Protein AF-A0AA92NYB0-F1 (afdb_monomer_lite)

pLDDT: mean 86.48, std 10.34, range [60.12, 98.5]

Radius of gyration: 34.73 Å; chains: 1; bounding box: 72×30×82 Å

Secondary structure (DSSP, 8-state):
----------TTSPPPHHHHHHHHHHHHHHHHHHHHHHHHHHHHHHHHHHHHHHS-GGGTT------TTSGGG----S-EEEGGGTEEE-

Sequence (90 aa):
MSYVAKTDWKHDDPVTEMDINRWEQGIADAHAELAVLKADVSNLKVRVNTIESTLPDGFVHNNFNDDLSSSSSIKVIRGYYNEAQSRLEV

Foldseek 3Di:
DDDDDDPPDDPPDDDDPVNVVVVVVVVVVVVVVVVVVVVVVVVVVVVVVVCVVPPPDVCPPVPPDDDVVDCPPPDDPDFDQDPVVRDTDD

Structure (mmCIF, N/CA/C/O backbone):
data_AF-A0AA92NYB0-F1
#
_entry.id   AF-A0AA92NYB0-F1
#
loop_
_atom_site.group_PDB
_atom_site.id
_atom_site.type_symbol
_atom_site.label_atom_id
_atom_site.label_alt_id
_atom_site.label_comp_id
_atom_site.label_asym_id
_atom_site.label_entity_id
_atom_site.label_seq_id
_atom_site.pdbx_PDB_ins_code
_atom_site.Cartn_x
_atom_site.Cartn_y
_atom_site.Cartn_z
_atom_site.occupancy
_atom_site.B_iso_or_equiv
_atom_site.auth_seq_id
_atom_site.auth_comp_id
_atom_site.auth_asym_id
_atom_site.auth_atom_id
_atom_site.pdbx_PDB_model_num
ATOM 1 N N . MET A 1 1 ? -0.096 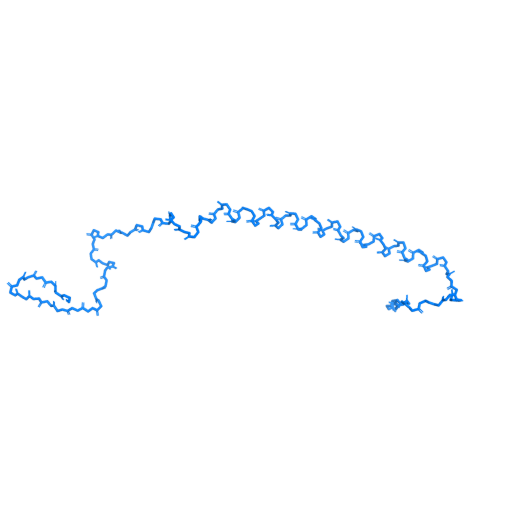-3.349 -29.859 1.00 60.12 1 MET A N 1
ATOM 2 C CA . MET A 1 1 ? 0.530 -4.530 -29.222 1.00 60.12 1 MET A CA 1
ATOM 3 C C . MET A 1 1 ? 1.002 -4.112 -27.841 1.00 60.12 1 MET A C 1
ATOM 5 O O . MET A 1 1 ? 1.534 -3.014 -27.740 1.00 60.12 1 MET A O 1
ATOM 9 N N . SER A 1 2 ? 0.772 -4.909 -26.790 1.00 77.69 2 SER A N 1
ATOM 10 C CA . SER A 1 2 ? 1.370 -4.614 -25.482 1.00 77.69 2 SER A CA 1
ATOM 11 C C . SER A 1 2 ? 2.871 -4.839 -25.576 1.00 77.69 2 SER A C 1
ATOM 13 O O . SER A 1 2 ? 3.318 -5.852 -26.114 1.00 77.69 2 SER A O 1
ATOM 15 N N . TYR A 1 3 ? 3.646 -3.890 -25.078 1.00 77.81 3 TYR A N 1
ATOM 16 C CA . TYR A 1 3 ? 5.088 -4.031 -25.033 1.00 77.81 3 TYR A CA 1
ATOM 17 C C . TYR A 1 3 ? 5.476 -5.154 -24.046 1.00 77.81 3 TYR A C 1
ATOM 19 O O . TYR A 1 3 ? 4.917 -5.233 -22.952 1.00 77.81 3 TYR A O 1
ATOM 27 N N . VAL A 1 4 ? 6.436 -6.007 -24.416 1.00 83.62 4 VAL A N 1
ATOM 28 C CA . VAL A 1 4 ? 6.964 -7.084 -23.558 1.00 83.62 4 VAL A CA 1
ATOM 29 C C . VAL A 1 4 ? 8.342 -6.676 -23.040 1.00 83.62 4 VAL A C 1
ATOM 31 O O . VAL A 1 4 ? 9.261 -6.457 -23.823 1.00 83.62 4 VAL A O 1
ATOM 34 N N . ALA A 1 5 ? 8.484 -6.560 -21.718 1.00 84.88 5 ALA A N 1
ATOM 35 C CA . ALA A 1 5 ? 9.748 -6.212 -21.070 1.00 84.88 5 ALA A CA 1
ATOM 36 C C . ALA A 1 5 ? 10.819 -7.273 -21.277 1.00 84.88 5 ALA A C 1
ATOM 38 O O . ALA A 1 5 ? 10.672 -8.408 -20.834 1.00 84.88 5 ALA A O 1
ATOM 39 N N . LYS A 1 6 ? 11.932 -6.855 -21.886 1.00 87.62 6 LYS A N 1
ATOM 40 C CA . LYS A 1 6 ? 13.189 -7.588 -21.816 1.00 87.62 6 LYS A CA 1
ATOM 41 C C . LYS A 1 6 ? 13.787 -7.385 -20.425 1.00 87.62 6 LYS A C 1
ATOM 43 O O . LYS A 1 6 ? 14.094 -6.258 -20.037 1.00 87.62 6 LYS A O 1
ATOM 48 N N . THR A 1 7 ? 13.895 -8.465 -19.663 1.00 88.94 7 THR A N 1
ATOM 49 C CA . THR A 1 7 ? 14.449 -8.480 -18.297 1.00 88.94 7 THR A CA 1
ATOM 50 C C . THR A 1 7 ? 15.709 -9.339 -18.189 1.00 88.94 7 THR A C 1
ATOM 52 O O . THR A 1 7 ? 16.329 -9.391 -17.133 1.00 88.94 7 THR A O 1
ATOM 55 N N . ASP A 1 8 ? 16.117 -9.987 -19.279 1.00 92.50 8 ASP A N 1
ATOM 56 C CA . ASP A 1 8 ? 17.172 -10.999 -19.340 1.00 92.50 8 ASP A CA 1
ATOM 57 C C . ASP A 1 8 ? 18.423 -10.533 -20.106 1.00 92.50 8 ASP A C 1
ATOM 59 O O . ASP A 1 8 ? 19.099 -11.344 -20.748 1.00 92.50 8 ASP A O 1
ATOM 63 N N . TRP A 1 9 ? 18.719 -9.232 -20.028 1.00 91.12 9 TRP A N 1
ATOM 64 C CA . TRP A 1 9 ? 19.812 -8.560 -20.735 1.00 91.12 9 TRP A CA 1
ATOM 65 C C . TRP A 1 9 ? 21.155 -9.292 -20.601 1.00 91.12 9 TRP A C 1
ATOM 67 O O . TRP A 1 9 ? 21.587 -9.656 -19.502 1.00 91.12 9 TRP A O 1
ATOM 77 N N . LYS A 1 10 ? 21.814 -9.508 -21.738 1.00 94.62 10 LYS A N 1
ATOM 78 C CA . LYS A 1 10 ? 23.186 -10.007 -21.865 1.00 94.62 10 LYS A CA 1
ATOM 79 C C . LYS A 1 10 ? 24.143 -8.842 -22.077 1.00 94.62 10 LYS A C 1
ATOM 81 O O . LYS A 1 10 ? 23.740 -7.749 -22.453 1.00 94.62 10 LYS A O 1
ATOM 86 N N . HIS A 1 11 ? 25.424 -9.079 -21.820 1.00 90.50 11 HIS A N 1
ATOM 87 C CA . HIS A 1 11 ? 26.458 -8.051 -21.948 1.00 90.50 11 HIS A CA 1
ATOM 88 C C . HIS A 1 11 ? 26.571 -7.493 -23.380 1.00 90.50 11 HIS A C 1
ATOM 90 O O . HIS A 1 11 ? 26.941 -6.341 -23.575 1.00 90.50 11 HIS A O 1
ATOM 96 N N . ASP A 1 12 ? 26.290 -8.323 -24.377 1.00 94.06 12 ASP A N 1
ATOM 97 C CA . ASP A 1 12 ? 26.354 -8.028 -25.806 1.00 94.06 12 ASP A CA 1
ATOM 98 C C . ASP A 1 12 ? 25.004 -7.620 -26.415 1.00 94.06 12 ASP A C 1
ATOM 100 O O . ASP A 1 12 ? 24.949 -7.308 -27.606 1.00 94.06 12 ASP A O 1
ATOM 104 N N . ASP A 1 13 ? 23.928 -7.580 -25.619 1.00 92.50 13 ASP A N 1
ATOM 105 C CA . ASP A 1 13 ? 22.634 -7.112 -26.106 1.00 92.50 13 ASP A CA 1
ATOM 106 C C . ASP A 1 13 ? 22.729 -5.617 -26.476 1.00 92.50 13 ASP A C 1
ATOM 108 O O . ASP A 1 13 ? 23.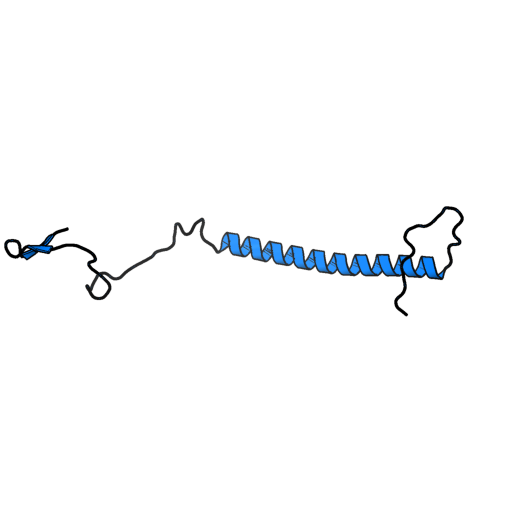162 -4.800 -25.654 1.00 92.50 13 ASP A O 1
ATOM 112 N N . PRO A 1 14 ? 22.319 -5.218 -27.695 1.00 92.69 14 PRO A N 1
ATOM 113 C CA . PRO A 1 14 ? 22.357 -3.821 -28.097 1.00 92.69 14 PRO A CA 1
ATOM 114 C C . PRO A 1 14 ? 21.343 -3.012 -27.285 1.00 92.69 14 PRO A C 1
ATOM 116 O O . PRO A 1 14 ? 20.172 -3.376 -27.198 1.00 92.69 14 PRO A O 1
ATOM 119 N N . VAL A 1 15 ? 21.794 -1.885 -26.735 1.00 92.69 15 VAL A N 1
ATOM 120 C CA . VAL A 1 15 ? 20.938 -0.912 -26.048 1.00 92.69 15 VAL A CA 1
ATOM 121 C C . VAL A 1 15 ? 20.678 0.257 -26.986 1.00 92.69 15 VAL A C 1
ATOM 123 O O . VAL A 1 15 ? 21.615 0.874 -27.497 1.00 92.69 15 VAL A O 1
ATOM 126 N N . THR A 1 16 ? 19.405 0.562 -27.218 1.00 93.00 16 THR A N 1
ATOM 127 C CA . THR A 1 16 ? 18.983 1.690 -28.053 1.00 93.00 16 THR A CA 1
ATOM 128 C C . THR A 1 16 ? 18.497 2.862 -27.202 1.00 93.00 16 THR A C 1
ATOM 130 O O . THR A 1 16 ? 18.169 2.709 -26.027 1.00 93.00 16 THR A O 1
ATOM 133 N N . GLU A 1 17 ? 18.389 4.047 -27.805 1.00 95.19 17 GLU A N 1
ATOM 134 C CA . GLU A 1 17 ? 17.782 5.218 -27.155 1.00 95.19 17 GLU A CA 1
ATOM 135 C C . GLU A 1 17 ? 16.349 4.932 -26.675 1.00 95.19 17 GLU A C 1
ATOM 137 O O . GLU A 1 17 ? 15.943 5.372 -25.604 1.00 95.19 17 GLU A O 1
ATOM 142 N N . MET A 1 18 ? 15.589 4.134 -27.432 1.00 91.38 18 MET A N 1
ATOM 143 C CA . MET A 1 18 ? 14.227 3.752 -27.060 1.00 91.38 18 MET A CA 1
ATOM 144 C C . MET A 1 18 ? 14.192 2.935 -25.763 1.00 91.38 18 MET A C 1
ATOM 146 O O . MET A 1 18 ? 13.281 3.118 -24.955 1.00 91.38 18 MET A O 1
ATOM 150 N N . ASP A 1 19 ? 15.178 2.060 -25.552 1.00 91.75 19 ASP A N 1
ATOM 151 C CA . ASP A 1 19 ? 15.286 1.267 -24.326 1.00 91.75 19 ASP A CA 1
ATOM 152 C C . ASP A 1 19 ? 15.578 2.165 -23.123 1.00 91.75 19 ASP A C 1
ATOM 154 O O . ASP A 1 19 ? 14.921 2.041 -22.088 1.00 91.75 19 ASP A O 1
ATOM 158 N N . ILE A 1 20 ? 16.496 3.122 -23.294 1.00 92.75 20 ILE A N 1
ATOM 159 C CA . ILE A 1 20 ? 16.872 4.091 -22.258 1.00 92.75 20 ILE A CA 1
ATOM 160 C C . ILE A 1 20 ? 15.681 4.978 -21.895 1.00 92.75 20 ILE A C 1
ATOM 162 O O . ILE A 1 20 ? 15.295 5.019 -20.728 1.00 92.75 20 ILE A O 1
ATOM 166 N N . ASN A 1 21 ? 15.037 5.606 -22.882 1.00 95.06 21 ASN A N 1
ATOM 167 C CA . ASN A 1 21 ? 13.868 6.463 -22.659 1.00 95.06 21 ASN A CA 1
ATOM 168 C C . ASN A 1 21 ? 12.749 5.703 -21.935 1.00 95.06 21 ASN A C 1
ATOM 170 O O . ASN A 1 21 ? 12.053 6.246 -21.077 1.00 95.06 21 ASN A O 1
ATOM 174 N N . ARG A 1 22 ? 12.581 4.414 -22.248 1.00 91.88 22 ARG A N 1
ATOM 175 C CA . ARG A 1 22 ? 11.597 3.570 -21.577 1.00 91.88 22 ARG A CA 1
ATOM 176 C C . ARG A 1 22 ? 11.972 3.275 -20.127 1.00 91.88 22 ARG A C 1
ATOM 178 O O . ARG A 1 22 ? 11.081 3.244 -19.279 1.00 91.88 22 ARG A O 1
ATOM 185 N N . TRP A 1 23 ? 13.242 3.021 -19.832 1.00 91.94 23 TRP A N 1
ATOM 186 C CA . TRP A 1 23 ? 13.690 2.850 -18.451 1.00 91.94 23 TRP A CA 1
ATOM 187 C C . TRP A 1 23 ? 13.520 4.132 -17.648 1.00 91.94 23 TRP A C 1
ATOM 189 O O . TRP A 1 23 ? 12.989 4.073 -16.543 1.00 91.94 23 TRP A O 1
ATOM 199 N N . GLU A 1 24 ? 13.897 5.279 -18.211 1.00 96.12 24 GLU A N 1
ATOM 200 C CA . GLU A 1 24 ? 13.712 6.584 -17.574 1.00 96.12 24 GLU A CA 1
ATOM 201 C C . GLU A 1 24 ? 12.237 6.855 -17.270 1.00 96.12 24 GLU A C 1
ATOM 203 O O . GLU A 1 24 ? 11.903 7.215 -16.140 1.00 96.12 24 GLU A O 1
ATOM 208 N N . GLN A 1 25 ? 11.343 6.586 -18.227 1.00 94.94 25 GLN A N 1
ATOM 209 C CA . GLN A 1 25 ? 9.903 6.695 -18.003 1.00 94.94 25 GLN A CA 1
ATOM 210 C C . GLN A 1 25 ? 9.424 5.725 -16.916 1.00 94.94 25 GLN A C 1
ATOM 212 O O . GLN A 1 25 ? 8.717 6.135 -16.003 1.00 94.94 25 GLN A O 1
ATOM 217 N N . GLY A 1 26 ? 9.848 4.458 -16.961 1.00 93.62 26 GLY A N 1
ATOM 218 C CA . GLY A 1 26 ? 9.468 3.466 -15.952 1.00 93.62 26 GLY A CA 1
ATOM 219 C C . GLY A 1 26 ? 9.939 3.832 -14.539 1.00 93.62 26 GLY A C 1
ATOM 220 O O . GLY A 1 26 ? 9.218 3.603 -13.571 1.00 93.62 26 GLY A O 1
ATOM 221 N N . ILE A 1 27 ? 11.121 4.441 -14.410 1.00 96.12 27 ILE A N 1
ATOM 222 C CA . ILE A 1 27 ? 11.634 4.968 -13.137 1.00 96.12 27 ILE A CA 1
ATOM 223 C C . ILE A 1 27 ? 10.794 6.167 -12.675 1.00 96.12 27 ILE A C 1
ATOM 225 O O . ILE A 1 27 ? 10.438 6.245 -11.497 1.00 96.12 27 ILE A O 1
ATOM 229 N N . ALA A 1 28 ? 10.454 7.086 -13.583 1.00 97.88 28 ALA A N 1
ATOM 230 C CA . ALA A 1 28 ? 9.616 8.242 -13.272 1.00 97.88 28 ALA A CA 1
ATOM 231 C C . ALA A 1 28 ? 8.209 7.825 -12.807 1.00 97.88 28 ALA A C 1
ATOM 233 O O . ALA A 1 28 ? 7.728 8.325 -11.787 1.00 97.88 28 ALA A O 1
ATOM 234 N N . ASP A 1 29 ? 7.591 6.866 -13.498 1.00 97.12 29 ASP A N 1
ATOM 235 C CA . ASP A 1 29 ? 6.282 6.310 -13.148 1.00 97.12 29 ASP A CA 1
ATOM 236 C C . ASP A 1 29 ? 6.329 5.630 -11.772 1.00 97.12 29 ASP A C 1
ATOM 238 O O . ASP A 1 29 ? 5.503 5.918 -10.904 1.00 97.12 29 ASP A O 1
ATOM 242 N N . ALA A 1 30 ? 7.355 4.810 -11.516 1.00 97.56 30 ALA A N 1
ATOM 243 C CA . ALA A 1 30 ? 7.547 4.164 -10.218 1.00 97.56 30 ALA A CA 1
ATOM 244 C C . ALA A 1 30 ? 7.718 5.182 -9.076 1.00 97.56 30 ALA A C 1
ATOM 246 O O . ALA A 1 30 ? 7.186 4.986 -7.982 1.00 97.56 30 ALA A O 1
ATOM 247 N N . HIS A 1 31 ? 8.428 6.291 -9.308 1.00 98.38 31 HIS A N 1
ATOM 248 C CA . HIS A 1 31 ? 8.540 7.372 -8.327 1.00 98.38 31 HIS A CA 1
ATOM 249 C C . HIS A 1 31 ? 7.197 8.065 -8.059 1.00 98.38 31 HIS A C 1
ATOM 251 O O . HIS A 1 31 ? 6.911 8.401 -6.906 1.00 98.38 31 HIS A O 1
ATOM 257 N N . ALA A 1 32 ? 6.371 8.267 -9.089 1.00 98.25 32 ALA A N 1
ATOM 258 C CA . ALA A 1 32 ? 5.041 8.847 -8.934 1.00 98.25 32 ALA A CA 1
ATOM 259 C C . ALA A 1 32 ? 4.122 7.931 -8.108 1.00 98.25 32 ALA A C 1
ATOM 261 O O . ALA A 1 32 ? 3.507 8.389 -7.141 1.00 98.25 32 ALA A O 1
ATOM 262 N N . GLU A 1 33 ? 4.092 6.633 -8.417 1.00 98.25 33 GLU A N 1
ATOM 263 C CA . GLU A 1 33 ? 3.329 5.643 -7.645 1.00 98.25 33 GLU A CA 1
ATOM 264 C C . GLU A 1 33 ? 3.820 5.549 -6.194 1.00 98.25 33 GLU A C 1
ATOM 266 O O . GLU A 1 33 ? 3.015 5.535 -5.258 1.00 98.25 33 GLU A O 1
ATOM 271 N N . LEU A 1 34 ? 5.139 5.566 -5.976 1.00 98.50 34 LEU A N 1
ATOM 272 C CA . LEU A 1 34 ? 5.723 5.545 -4.635 1.00 98.50 34 LEU A CA 1
ATOM 273 C C . LEU A 1 34 ? 5.344 6.790 -3.818 1.00 98.50 34 LEU A C 1
ATOM 275 O O . LEU A 1 34 ? 5.118 6.689 -2.609 1.00 98.50 34 LEU A O 1
ATOM 279 N N . ALA A 1 35 ? 5.258 7.960 -4.454 1.00 98.25 35 ALA A N 1
ATOM 280 C CA . ALA A 1 35 ? 4.827 9.190 -3.795 1.00 98.25 35 ALA A CA 1
ATOM 281 C C . ALA A 1 35 ? 3.364 9.104 -3.329 1.00 98.25 35 ALA A C 1
ATOM 283 O O . ALA A 1 35 ? 3.068 9.481 -2.191 1.00 98.25 35 ALA A O 1
ATOM 284 N N . VAL A 1 36 ? 2.477 8.558 -4.168 1.00 98.31 36 VAL A N 1
ATOM 285 C CA . VAL A 1 36 ? 1.070 8.303 -3.812 1.00 98.31 36 VAL A CA 1
ATOM 286 C C . VAL A 1 36 ? 0.985 7.309 -2.656 1.00 98.31 36 VAL A C 1
ATOM 288 O O . VAL A 1 36 ? 0.382 7.617 -1.628 1.00 98.31 36 VAL A O 1
ATOM 291 N N . LEU A 1 37 ? 1.680 6.171 -2.754 1.00 98.31 37 LEU A N 1
ATOM 292 C CA . LEU A 1 37 ? 1.693 5.155 -1.700 1.00 98.31 37 LEU A CA 1
ATOM 293 C C . LEU A 1 37 ? 2.186 5.722 -0.361 1.00 98.31 37 LEU A C 1
ATOM 295 O O . LEU A 1 37 ? 1.624 5.429 0.694 1.00 98.31 37 LEU A O 1
ATOM 299 N N . LYS A 1 38 ? 3.222 6.566 -0.383 1.00 98.25 38 LYS A N 1
ATOM 300 C CA . LYS A 1 38 ? 3.740 7.225 0.823 1.00 98.25 38 LYS A CA 1
ATOM 301 C C . LYS A 1 38 ? 2.693 8.137 1.469 1.00 98.25 38 LYS A C 1
ATOM 303 O O . LYS A 1 38 ? 2.587 8.154 2.699 1.00 98.25 38 LYS A O 1
ATOM 308 N N . ALA A 1 39 ? 1.931 8.881 0.668 1.00 98.06 39 ALA A N 1
ATOM 309 C CA . ALA A 1 39 ? 0.841 9.715 1.163 1.00 98.06 39 ALA A CA 1
ATOM 310 C C . ALA A 1 39 ? -0.277 8.861 1.785 1.00 98.06 39 ALA A C 1
ATOM 312 O O . ALA A 1 39 ? -0.706 9.138 2.908 1.00 98.06 39 ALA A O 1
ATOM 313 N N . ASP A 1 40 ? -0.675 7.776 1.120 1.00 98.38 40 ASP A N 1
ATOM 314 C CA . ASP A 1 40 ? -1.711 6.862 1.608 1.00 98.38 40 ASP A CA 1
ATOM 315 C C . ASP A 1 40 ? -1.317 6.180 2.920 1.00 98.38 40 ASP A C 1
ATOM 317 O O . ASP A 1 40 ? -2.107 6.146 3.866 1.00 98.38 40 ASP A O 1
ATOM 321 N N . VAL A 1 41 ? -0.072 5.706 3.033 1.00 98.38 41 VAL A N 1
ATOM 322 C CA . VAL A 1 41 ? 0.457 5.115 4.273 1.00 98.38 41 VAL A CA 1
ATOM 323 C C . VAL A 1 41 ? 0.486 6.142 5.405 1.00 98.38 41 VAL A C 1
ATOM 325 O O . VAL A 1 41 ? 0.118 5.822 6.538 1.00 98.38 41 VAL A O 1
ATOM 328 N N . SER A 1 42 ? 0.878 7.387 5.120 1.00 97.81 42 SER A N 1
ATOM 329 C CA . SER A 1 42 ? 0.847 8.468 6.112 1.00 97.81 42 SER A CA 1
ATOM 330 C C . SER A 1 42 ? -0.579 8.739 6.602 1.00 97.81 42 SER A C 1
ATOM 332 O O . SER A 1 42 ? -0.813 8.833 7.808 1.00 97.81 42 SER A O 1
ATOM 334 N N . ASN A 1 43 ? -1.546 8.805 5.687 1.00 97.69 43 ASN A N 1
ATOM 335 C CA . ASN A 1 43 ? -2.958 8.988 6.020 1.00 97.69 43 ASN A CA 1
ATOM 336 C C . ASN A 1 43 ? -3.508 7.815 6.842 1.00 97.69 43 ASN A C 1
ATOM 338 O O . ASN A 1 43 ? -4.225 8.022 7.824 1.00 97.69 43 ASN A O 1
ATOM 342 N N . LEU A 1 44 ? -3.148 6.580 6.484 1.00 97.81 44 LEU A N 1
ATOM 343 C CA . LEU A 1 44 ? -3.549 5.389 7.226 1.00 97.81 44 LEU A CA 1
ATOM 344 C C . LEU A 1 44 ? -2.992 5.409 8.651 1.00 97.81 44 LEU A C 1
ATOM 346 O O . LEU A 1 44 ? -3.738 5.156 9.594 1.00 97.81 44 LEU A O 1
ATOM 350 N N . LYS A 1 45 ? -1.721 5.787 8.824 1.00 97.31 45 LYS A N 1
ATOM 351 C CA . LYS A 1 45 ? -1.100 5.934 10.146 1.00 97.31 45 LYS A CA 1
ATOM 352 C C . LYS A 1 45 ? -1.858 6.931 11.026 1.00 97.31 45 LYS A C 1
ATOM 354 O O . LYS A 1 45 ? -2.126 6.636 12.184 1.00 97.31 45 LYS A O 1
ATOM 359 N N . VAL A 1 46 ? -2.256 8.083 10.480 1.00 96.19 46 VAL A N 1
ATOM 360 C CA . VAL A 1 46 ? -3.062 9.078 11.215 1.00 96.19 46 VAL A CA 1
ATOM 361 C C . VAL A 1 46 ? -4.416 8.501 11.639 1.00 96.19 46 VAL A C 1
ATOM 363 O O . VAL A 1 46 ? -4.844 8.698 12.778 1.00 96.19 46 VAL A O 1
ATOM 366 N N . ARG A 1 47 ? -5.087 7.764 10.747 1.00 94.94 47 ARG A N 1
ATOM 367 C CA . ARG A 1 47 ? -6.375 7.122 11.048 1.00 94.94 47 ARG A CA 1
ATOM 368 C C . ARG A 1 47 ? -6.244 6.061 12.135 1.00 94.94 47 ARG A C 1
ATOM 370 O O . ARG A 1 47 ? -7.074 6.040 13.034 1.00 94.94 47 ARG A O 1
ATOM 377 N N . VAL A 1 48 ? -5.211 5.223 12.074 1.00 93.50 48 VAL A N 1
ATOM 378 C CA . VAL A 1 48 ? -4.936 4.206 13.100 1.00 93.50 48 VAL A CA 1
ATOM 379 C C . VAL A 1 48 ? -4.679 4.868 14.448 1.00 93.50 48 VAL A C 1
ATOM 381 O O . VAL A 1 48 ? -5.380 4.548 15.397 1.00 93.50 48 VAL A O 1
ATOM 384 N N . ASN A 1 49 ? -3.801 5.872 14.511 1.00 90.69 49 ASN A N 1
ATOM 385 C CA . ASN A 1 49 ? -3.541 6.607 15.754 1.00 90.69 49 ASN A CA 1
ATOM 386 C C . ASN A 1 49 ? -4.815 7.250 16.332 1.00 90.69 49 ASN A C 1
ATOM 388 O O . ASN A 1 49 ? -4.980 7.334 17.544 1.00 90.69 49 ASN A O 1
ATOM 392 N N . THR A 1 50 ? -5.715 7.726 15.465 1.00 89.25 50 THR A N 1
ATOM 393 C CA . THR A 1 50 ? -7.009 8.286 15.883 1.00 89.25 50 THR A CA 1
ATOM 394 C C . THR A 1 50 ? -7.929 7.199 16.430 1.00 89.25 50 THR A C 1
ATOM 396 O O . THR A 1 50 ? -8.609 7.409 17.425 1.00 89.25 50 THR A O 1
ATOM 399 N N . ILE A 1 51 ? -7.968 6.023 15.804 1.00 87.31 51 ILE A N 1
ATOM 400 C CA . ILE A 1 51 ? -8.744 4.881 16.302 1.00 87.31 51 ILE A CA 1
ATOM 401 C C . ILE A 1 51 ? -8.193 4.422 17.654 1.00 87.31 51 ILE A C 1
ATOM 403 O O . ILE A 1 51 ? -8.967 4.238 18.583 1.00 87.31 51 ILE A O 1
ATOM 407 N N . GLU A 1 52 ? -6.875 4.302 17.787 1.00 85.19 52 GLU A N 1
ATOM 408 C CA . GLU A 1 52 ? -6.210 3.942 19.043 1.00 85.19 52 GLU A CA 1
ATOM 409 C C . GLU A 1 52 ? -6.469 4.966 20.154 1.00 85.19 52 GLU A C 1
ATOM 411 O O . GLU A 1 52 ? -6.616 4.580 21.306 1.00 85.19 52 GLU A O 1
ATOM 416 N N . SER A 1 53 ? -6.572 6.261 19.830 1.00 83.19 53 SER A N 1
ATOM 417 C CA . SER A 1 53 ? -6.880 7.293 20.828 1.00 83.19 53 SER A CA 1
ATOM 418 C C . SER A 1 53 ? -8.371 7.436 21.147 1.00 83.19 53 SER A C 1
ATOM 420 O O . SER A 1 53 ? -8.718 7.949 22.210 1.00 83.19 53 SER A O 1
ATOM 422 N N . THR A 1 54 ? -9.259 7.028 20.234 1.00 78.19 54 THR A N 1
ATOM 423 C CA . THR A 1 54 ? -10.720 7.160 20.394 1.00 78.19 54 THR A CA 1
ATOM 424 C C . THR A 1 54 ? -11.385 5.901 20.921 1.00 78.19 54 THR A C 1
ATOM 426 O O . THR A 1 54 ? -12.406 6.014 21.597 1.00 78.19 54 THR A O 1
ATOM 429 N N . LEU A 1 55 ? -10.846 4.715 20.635 1.00 75.31 55 LEU A N 1
ATOM 430 C CA . LEU A 1 55 ? -11.273 3.489 21.290 1.00 75.31 55 LEU A CA 1
ATOM 431 C C . LEU A 1 55 ? -10.665 3.489 22.697 1.00 75.31 55 LEU A C 1
ATOM 433 O O . LEU A 1 55 ? -9.451 3.346 22.818 1.00 75.31 55 LEU A O 1
ATOM 437 N N . PRO A 1 56 ? -11.464 3.668 23.765 1.00 65.31 56 PRO A N 1
ATOM 438 C CA . PRO A 1 56 ? -10.930 3.628 25.118 1.00 65.31 56 PRO A CA 1
ATOM 439 C C . PRO A 1 56 ? -10.287 2.262 25.354 1.00 65.31 56 PRO A C 1
ATOM 441 O O . PRO A 1 56 ? -10.900 1.252 25.003 1.00 65.31 56 PRO A O 1
ATOM 444 N N . ASP A 1 57 ? -9.086 2.248 25.944 1.00 65.75 57 ASP A N 1
ATOM 445 C CA . ASP A 1 57 ? -8.318 1.062 26.351 1.00 65.75 57 ASP A CA 1
ATOM 446 C C . ASP A 1 57 ? -9.249 -0.106 26.713 1.00 65.75 57 ASP A C 1
ATOM 448 O O . ASP A 1 57 ? -9.860 -0.105 27.769 1.00 65.75 57 ASP A O 1
ATOM 452 N N . GLY A 1 58 ? -9.475 -1.072 25.822 1.00 63.09 58 GLY A N 1
ATOM 453 C CA . GLY A 1 58 ? -10.318 -2.243 26.114 1.00 63.09 58 GLY A CA 1
ATOM 454 C C . GLY A 1 58 ? -11.733 -1.964 26.659 1.00 63.09 58 GLY A C 1
ATOM 455 O O . GLY A 1 58 ? -12.256 -2.798 27.395 1.00 63.09 58 GLY A O 1
ATOM 456 N N . PHE A 1 59 ? -12.350 -0.822 26.333 1.00 65.38 59 PHE A N 1
ATOM 457 C CA . PHE A 1 59 ? -13.668 -0.420 26.836 1.00 65.38 59 PHE A CA 1
ATOM 458 C C . PHE A 1 59 ? -13.771 -0.281 28.370 1.00 65.38 59 PHE A C 1
ATOM 460 O O . PHE A 1 59 ? -14.887 -0.332 28.893 1.00 65.38 59 PHE A O 1
ATOM 467 N N . VAL A 1 60 ? -12.667 -0.059 29.111 1.00 63.72 60 VAL A N 1
ATOM 468 C CA . VAL A 1 60 ? -12.732 -0.013 30.598 1.00 63.72 60 VAL A CA 1
ATOM 469 C C . VAL A 1 60 ? -13.688 1.062 31.130 1.00 63.72 60 VAL A C 1
ATOM 471 O O . VAL A 1 60 ? -14.199 0.939 32.237 1.00 63.72 60 VAL A O 1
ATOM 474 N N . HIS A 1 61 ? -13.938 2.110 30.341 1.00 65.31 61 HIS A N 1
ATOM 475 C CA . HIS A 1 61 ? -14.785 3.247 30.710 1.00 65.31 61 HIS A CA 1
ATOM 476 C C . HIS A 1 61 ? -16.148 3.249 30.007 1.00 65.31 61 HIS A C 1
ATOM 478 O O . HIS A 1 61 ? -16.854 4.258 30.048 1.00 65.31 61 HIS A O 1
ATOM 484 N N . ASN A 1 62 ? -16.538 2.152 29.349 1.00 65.06 62 ASN A N 1
ATOM 485 C CA . ASN A 1 62 ? -17.904 2.036 28.851 1.00 65.06 62 ASN A CA 1
ATOM 486 C C . ASN A 1 62 ? -18.864 2.000 30.037 1.00 6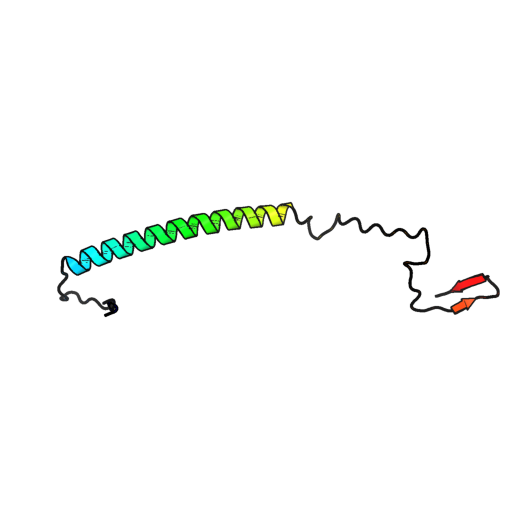5.06 62 ASN A C 1
ATOM 488 O O . ASN A 1 62 ? -18.944 1.013 30.767 1.00 65.06 62 ASN A O 1
ATOM 492 N N . ASN A 1 63 ? -19.614 3.082 30.210 1.00 67.81 63 ASN A N 1
ATOM 493 C CA . ASN A 1 63 ? -20.641 3.154 31.228 1.00 67.81 63 ASN A CA 1
ATOM 494 C C . ASN A 1 63 ? -21.952 2.579 30.678 1.00 67.81 63 ASN A C 1
ATOM 496 O O . ASN A 1 63 ? -22.775 3.305 30.115 1.00 67.81 63 ASN A O 1
ATOM 500 N N . PHE A 1 64 ? -22.127 1.263 30.798 1.00 73.19 64 PHE A N 1
ATOM 501 C CA . PHE A 1 64 ? -23.403 0.608 30.514 1.00 73.19 64 PHE A CA 1
ATOM 502 C C . PHE A 1 64 ? -24.376 0.885 31.665 1.00 73.19 64 PHE A C 1
ATOM 504 O O . PHE A 1 64 ? -24.513 0.081 32.584 1.00 73.19 64 PHE A O 1
ATOM 511 N N . ASN A 1 65 ? -25.031 2.044 31.627 1.00 74.88 65 ASN A N 1
ATOM 512 C CA . ASN A 1 65 ? -26.125 2.336 32.543 1.00 74.88 65 ASN A CA 1
ATOM 513 C C . ASN A 1 65 ? -27.401 1.679 32.026 1.00 74.88 65 ASN A C 1
ATOM 515 O O . ASN A 1 65 ? -27.867 2.009 30.936 1.00 74.88 65 ASN A O 1
ATOM 519 N N . ASP A 1 66 ? -27.965 0.788 32.833 1.00 75.69 66 ASP A N 1
ATOM 520 C CA . ASP A 1 66 ? -29.322 0.291 32.649 1.00 75.69 66 ASP A CA 1
ATOM 521 C C . ASP A 1 66 ? -30.229 0.910 33.717 1.00 75.69 66 ASP A C 1
ATOM 523 O O . ASP A 1 66 ? -29.832 1.058 34.879 1.00 75.69 66 ASP A O 1
ATOM 527 N N . ASP A 1 67 ? -31.434 1.306 33.319 1.00 79.88 67 ASP A N 1
ATOM 528 C CA . ASP A 1 67 ? -32.434 1.836 34.240 1.00 79.88 67 ASP A CA 1
ATOM 529 C C . ASP A 1 67 ? -33.273 0.681 34.792 1.00 79.88 67 ASP A C 1
ATOM 531 O O . ASP A 1 67 ? -34.187 0.171 34.143 1.00 79.88 67 ASP A O 1
ATOM 535 N N . LEU A 1 68 ? -32.962 0.279 36.025 1.00 82.19 68 LEU A N 1
ATOM 536 C CA . LEU A 1 68 ? -33.676 -0.777 36.746 1.00 82.19 68 LEU A CA 1
ATOM 537 C C . LEU A 1 68 ? -34.862 -0.246 37.569 1.00 82.19 68 LEU A C 1
ATOM 539 O O . LEU A 1 68 ? -35.352 -0.942 38.460 1.00 82.19 68 LEU A O 1
ATOM 543 N N . SER A 1 69 ? -35.341 0.974 37.300 1.00 83.62 69 SER A N 1
ATOM 544 C CA . SER A 1 69 ? -36.535 1.532 37.953 1.00 83.62 69 SER A CA 1
ATOM 545 C C . SER A 1 69 ? -37.816 0.749 37.641 1.00 83.62 69 SER A C 1
ATOM 547 O O . SER A 1 69 ? -38.798 0.845 38.380 1.00 83.62 69 SER A O 1
ATOM 549 N N . SER A 1 70 ? -37.808 -0.062 36.579 1.00 82.75 70 SER A N 1
ATOM 550 C CA . SER A 1 70 ? -38.908 -0.948 36.211 1.00 82.75 70 SER A CA 1
ATOM 551 C C . SER A 1 70 ? -38.415 -2.356 35.874 1.00 82.75 70 SER A C 1
ATOM 553 O O . SER A 1 70 ? -37.293 -2.565 35.418 1.00 82.75 70 SER A O 1
ATOM 555 N N . SER A 1 71 ? -39.281 -3.351 36.071 1.00 81.56 71 SER A N 1
ATOM 556 C CA . SER A 1 71 ? -38.984 -4.744 35.726 1.00 81.56 71 SER A CA 1
ATOM 557 C C . SER A 1 71 ? -39.142 -5.055 34.235 1.00 81.56 71 SER A C 1
ATOM 559 O O . SER A 1 71 ? -38.891 -6.188 33.833 1.00 81.56 71 SER A O 1
ATOM 561 N N . SER A 1 72 ? -39.536 -4.086 33.398 1.00 79.50 72 SER A N 1
ATOM 562 C CA . SER A 1 72 ? -39.819 -4.327 31.975 1.00 79.50 72 SER A CA 1
ATOM 563 C C . SER A 1 72 ? -38.599 -4.803 31.189 1.00 79.50 72 SER A C 1
ATOM 565 O O . SER A 1 72 ? -38.750 -5.529 30.209 1.00 79.50 72 SER A O 1
ATOM 567 N N . SER A 1 73 ? -37.404 -4.410 31.627 1.00 76.56 73 SER A N 1
ATOM 568 C CA . SER A 1 73 ? -36.127 -4.755 30.993 1.00 76.56 73 SER A CA 1
ATOM 569 C C . SER A 1 73 ? -35.497 -6.027 31.581 1.00 76.56 73 SER A C 1
ATOM 571 O O . SER A 1 73 ? -34.504 -6.528 31.059 1.00 76.56 73 SER A O 1
ATOM 573 N N . ILE A 1 74 ? -36.070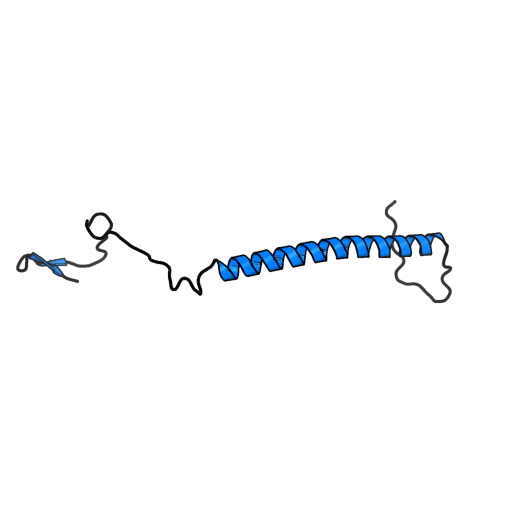 -6.578 32.660 1.00 78.94 74 ILE A N 1
ATOM 574 C CA . ILE A 1 74 ? -35.509 -7.705 33.413 1.00 78.94 74 ILE A CA 1
ATOM 575 C C . ILE A 1 74 ? -36.218 -8.999 33.011 1.00 78.94 74 ILE A C 1
ATOM 577 O O . ILE A 1 74 ? -37.427 -9.150 33.181 1.00 78.94 74 ILE A O 1
ATOM 581 N N . LYS A 1 75 ? -35.452 -9.991 32.546 1.00 79.44 75 LYS A N 1
ATOM 582 C CA . LYS A 1 75 ? -35.957 -11.341 32.268 1.00 79.44 75 LYS A CA 1
ATOM 583 C C . LYS A 1 75 ? -35.448 -12.336 33.310 1.00 79.44 75 LYS A C 1
ATOM 585 O O . LYS A 1 75 ? -34.254 -12.621 33.365 1.00 79.44 75 LYS A O 1
ATOM 590 N N . VAL A 1 76 ? -36.359 -12.918 34.092 1.00 76.38 76 VAL A N 1
ATOM 591 C CA . VAL A 1 76 ? -36.041 -14.045 34.985 1.00 76.38 76 VAL A CA 1
ATOM 592 C C . VAL A 1 76 ? -35.908 -15.316 34.143 1.00 76.38 76 VAL A C 1
ATOM 594 O O . VAL A 1 76 ? -36.847 -15.712 33.458 1.00 76.38 76 VAL A O 1
ATOM 597 N N . ILE A 1 77 ? -34.730 -15.945 34.164 1.00 82.19 77 ILE A N 1
ATOM 598 C CA . ILE A 1 77 ? -34.431 -17.141 33.349 1.00 82.19 77 ILE A CA 1
ATOM 599 C C . ILE A 1 77 ? -34.619 -18.437 34.165 1.00 82.19 77 ILE A C 1
ATOM 601 O O . ILE A 1 77 ? -34.849 -19.500 33.596 1.00 82.19 77 ILE A O 1
ATOM 605 N N . ARG A 1 78 ? -34.540 -18.355 35.501 1.00 79.62 78 ARG A N 1
ATOM 606 C CA . ARG A 1 78 ? -34.713 -19.468 36.450 1.00 79.62 78 ARG A CA 1
ATOM 607 C C . ARG A 1 78 ? -35.142 -18.950 37.827 1.00 79.62 78 ARG A C 1
ATOM 609 O O . ARG A 1 78 ? -34.741 -17.848 38.195 1.00 79.62 78 ARG A O 1
ATOM 616 N N . GLY A 1 79 ? -35.915 -19.748 38.560 1.00 79.56 79 GLY A N 1
ATOM 617 C CA . GLY A 1 79 ? -36.360 -19.468 39.930 1.00 79.56 79 GLY A CA 1
ATOM 618 C C . GLY A 1 79 ? -37.772 -19.993 40.201 1.00 79.56 79 GLY A C 1
ATOM 619 O O . GLY A 1 79 ? -38.475 -20.401 39.272 1.00 79.56 79 GLY A O 1
ATOM 620 N N . TYR A 1 80 ? -38.188 -19.970 41.465 1.00 82.19 80 TYR A N 1
ATOM 621 C CA . TYR A 1 80 ? -39.573 -20.212 41.880 1.00 82.19 80 TYR A CA 1
ATOM 622 C C . TYR A 1 80 ? -40.042 -19.099 42.825 1.00 82.19 80 TYR A C 1
ATOM 624 O O . TYR A 1 80 ? -39.241 -18.419 43.470 1.00 82.19 80 TYR A O 1
ATOM 632 N N . TYR A 1 81 ? -41.354 -18.873 42.880 1.00 86.81 81 TYR A N 1
ATOM 633 C CA . TYR A 1 81 ? -41.948 -17.902 43.795 1.00 86.81 81 TYR A CA 1
ATOM 634 C C . TYR A 1 81 ? -42.256 -18.579 45.132 1.00 86.81 81 TYR A C 1
ATOM 636 O O . TYR A 1 81 ? -43.010 -19.551 45.175 1.00 86.81 81 TYR A O 1
ATOM 644 N N . ASN A 1 82 ? -41.665 -18.084 46.219 1.00 89.25 82 ASN A N 1
ATOM 645 C CA . ASN A 1 82 ? -41.956 -18.555 47.566 1.00 89.25 82 ASN A CA 1
ATOM 646 C C . ASN A 1 82 ? -43.126 -17.745 48.142 1.00 89.25 82 AS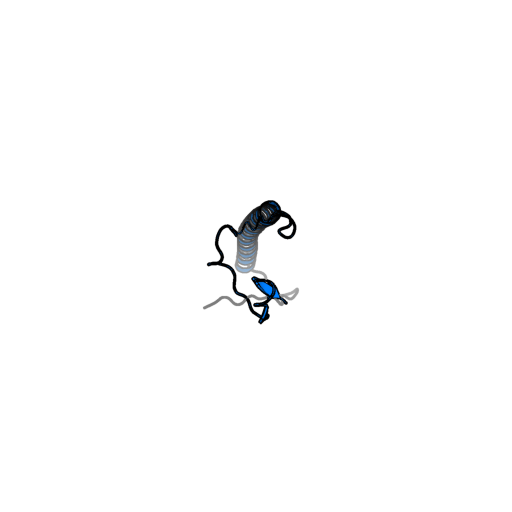N A C 1
ATOM 648 O O . ASN A 1 82 ? -42.951 -16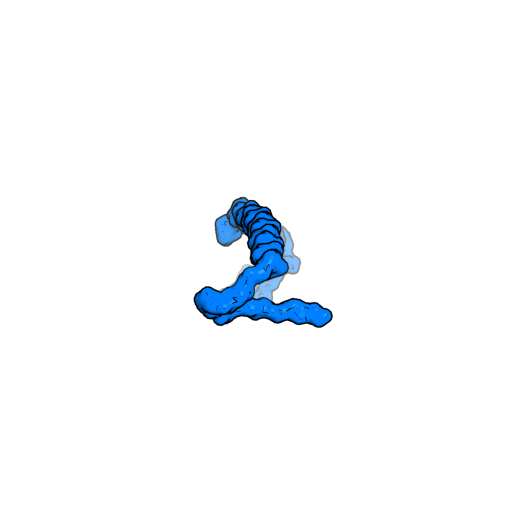.605 48.581 1.00 89.25 82 ASN A O 1
ATOM 652 N N . GLU A 1 83 ? -44.320 -18.342 48.153 1.00 89.25 83 GLU A N 1
ATOM 653 C CA . GLU A 1 83 ? -45.543 -17.693 48.644 1.00 89.25 83 GLU A CA 1
ATOM 654 C C . GLU A 1 83 ? -45.465 -17.336 50.134 1.00 89.25 83 GLU A C 1
ATOM 656 O O . GLU A 1 83 ? -45.888 -16.250 50.532 1.00 89.25 83 GLU A O 1
ATOM 661 N N . ALA A 1 84 ? -44.853 -18.197 50.955 1.00 91.25 84 ALA A N 1
ATOM 662 C CA . ALA A 1 84 ? -44.760 -18.000 52.403 1.00 91.25 84 ALA A CA 1
ATOM 663 C C . ALA A 1 84 ? -43.924 -16.768 52.786 1.00 91.25 84 ALA A C 1
ATOM 665 O O . ALA A 1 84 ? -44.115 -16.192 53.856 1.00 91.25 84 ALA A O 1
ATOM 666 N N . GLN A 1 85 ? -42.992 -16.366 51.919 1.00 88.31 85 GLN A N 1
ATOM 667 C CA . GLN A 1 85 ? -42.087 -15.235 52.143 1.00 88.31 85 GLN A CA 1
ATOM 668 C C . GLN A 1 85 ? -42.299 -14.091 51.146 1.00 88.31 85 GLN A C 1
ATOM 670 O O . GLN A 1 85 ? -41.585 -13.091 51.211 1.00 88.31 85 GLN A O 1
ATOM 675 N N . SER A 1 86 ? -43.279 -14.228 50.245 1.00 87.75 86 SER A N 1
ATOM 676 C CA . SER A 1 86 ? -43.644 -13.242 49.223 1.00 87.75 86 SER A CA 1
ATOM 677 C C . SER A 1 86 ? -42.449 -12.726 48.409 1.00 87.75 86 SER A C 1
ATOM 679 O O . SER A 1 86 ? -42.367 -11.537 48.095 1.00 87.75 86 SER A O 1
ATOM 681 N N . ARG A 1 87 ? -41.510 -13.614 48.053 1.00 82.19 87 ARG A N 1
ATOM 682 C CA . ARG A 1 87 ? -40.334 -13.265 47.238 1.00 82.19 87 ARG A CA 1
ATOM 683 C C . ARG A 1 87 ? -39.984 -14.334 46.208 1.00 82.19 87 ARG A C 1
ATOM 685 O O . ARG A 1 87 ? -40.308 -15.507 46.373 1.00 82.19 87 ARG A O 1
ATOM 692 N N . LEU A 1 88 ? -39.270 -13.909 45.168 1.00 81.69 88 LEU A N 1
ATOM 693 C CA . LEU A 1 88 ? -38.577 -14.810 44.251 1.00 81.69 88 LEU A CA 1
ATOM 694 C C . LEU A 1 88 ? -37.318 -15.376 44.915 1.00 81.69 88 LEU A C 1
ATOM 696 O O . LEU A 1 88 ? -36.534 -14.625 45.499 1.00 81.69 88 LEU A O 1
ATOM 700 N N . GLU A 1 89 ? -37.133 -16.687 44.789 1.00 80.38 89 GLU A N 1
ATOM 701 C CA . GLU A 1 89 ? -35.933 -17.407 45.221 1.00 80.38 89 GLU A CA 1
ATOM 702 C C . GLU A 1 89 ? -35.242 -18.033 43.999 1.00 80.38 89 GLU A C 1
ATOM 704 O O . GLU A 1 89 ? -35.904 -18.401 43.018 1.00 80.38 89 GLU A O 1
ATOM 709 N N . VAL A 1 90 ? -33.905 -18.083 44.036 1.00 73.75 90 VAL A N 1
ATOM 710 C CA . VAL A 1 90 ? -33.040 -18.542 42.933 1.00 73.75 90 VAL A CA 1
ATOM 711 C C . VAL A 1 90 ? -32.337 -19.831 43.316 1.00 73.75 90 VAL A C 1
ATOM 713 O O . VAL A 1 90 ? -31.764 -19.861 44.425 1.00 73.75 90 VAL A O 1
#